Protein AF-A0A7S1LU31-F1 (afdb_monomer)

InterPro domains:
  IPR023582 Impact family [PTHR16301] (20-164)

Mean predicted aligned error: 14.36 Å

Structure (mmCIF, N/CA/C/O backbone):
data_AF-A0A7S1LU31-F1
#
_entry.id   AF-A0A7S1LU31-F1
#
loop_
_atom_site.group_PDB
_atom_site.id
_atom_site.type_symbol
_atom_site.label_atom_id
_atom_site.label_alt_id
_atom_site.label_comp_id
_atom_site.label_asym_id
_atom_site.label_entity_id
_atom_site.label_seq_id
_atom_site.pdbx_PDB_ins_code
_atom_site.Cartn_x
_atom_site.Cartn_y
_atom_site.Cartn_z
_atom_site.occupancy
_atom_site.B_iso_or_equiv
_atom_site.auth_seq_id
_atom_site.auth_comp_id
_atom_site.auth_asym_id
_atom_site.auth_atom_id
_atom_site.pdbx_PDB_model_num
ATOM 1 N N . ALA A 1 1 ? 3.153 7.022 -49.662 1.00 41.66 1 ALA A N 1
ATOM 2 C CA . ALA A 1 1 ? 3.658 7.548 -48.382 1.00 41.66 1 ALA A CA 1
ATOM 3 C C . ALA A 1 1 ? 2.774 6.951 -47.301 1.00 41.66 1 ALA A C 1
ATOM 5 O O . ALA A 1 1 ? 1.695 7.464 -47.048 1.00 41.66 1 ALA A O 1
ATOM 6 N N . GLU A 1 2 ? 3.134 5.755 -46.844 1.00 44.16 2 GLU A N 1
ATOM 7 C CA . GLU A 1 2 ? 2.323 4.953 -45.924 1.00 44.16 2 GLU A CA 1
ATOM 8 C C . GLU A 1 2 ? 2.574 5.386 -44.478 1.00 44.16 2 GLU A C 1
ATOM 10 O O . GLU A 1 2 ? 3.708 5.691 -44.114 1.00 44.16 2 GLU A O 1
ATOM 15 N N . ASN A 1 3 ? 1.502 5.402 -43.681 1.00 44.06 3 ASN A N 1
ATOM 16 C CA . ASN A 1 3 ? 1.460 5.673 -42.244 1.00 44.06 3 ASN A CA 1
ATOM 17 C C . ASN A 1 3 ? 2.469 4.818 -41.456 1.00 44.06 3 ASN A C 1
ATOM 19 O O . ASN A 1 3 ? 2.123 3.771 -40.912 1.00 44.06 3 ASN A O 1
ATOM 23 N N . SER A 1 4 ? 3.712 5.280 -41.334 1.00 48.31 4 SER A N 1
ATOM 24 C CA . SER A 1 4 ? 4.710 4.742 -40.402 1.00 48.31 4 SER A CA 1
ATOM 25 C C . SER A 1 4 ? 4.565 5.356 -39.002 1.00 48.31 4 SER A C 1
ATOM 27 O O . SER A 1 4 ? 5.556 5.556 -38.298 1.00 48.31 4 SER A O 1
ATOM 29 N N . GLU A 1 5 ? 3.342 5.709 -38.606 1.00 50.81 5 GLU A N 1
ATOM 30 C CA . GLU A 1 5 ? 3.036 6.194 -37.265 1.00 50.81 5 GLU A CA 1
ATOM 31 C C . GLU A 1 5 ? 3.125 5.025 -36.271 1.00 50.81 5 GLU A C 1
ATOM 33 O O . GLU A 1 5 ? 2.257 4.164 -36.184 1.00 50.81 5 GLU A O 1
ATOM 38 N N . TYR A 1 6 ? 4.230 5.010 -35.525 1.00 57.31 6 TYR A N 1
ATOM 39 C CA . TYR A 1 6 ? 4.329 4.504 -34.155 1.00 57.31 6 TYR A CA 1
ATOM 40 C C . TYR A 1 6 ? 3.904 3.050 -33.905 1.00 57.31 6 TYR A C 1
ATOM 42 O O . TYR A 1 6 ? 2.992 2.776 -33.127 1.00 57.31 6 TYR A O 1
ATOM 50 N N . ARG A 1 7 ? 4.670 2.081 -34.420 1.00 70.50 7 ARG A N 1
ATOM 51 C CA . ARG A 1 7 ? 4.681 0.756 -33.782 1.00 70.50 7 ARG A CA 1
ATOM 52 C C . ARG A 1 7 ? 5.356 0.879 -32.411 1.00 70.50 7 ARG A C 1
ATOM 54 O O . ARG A 1 7 ? 6.547 1.176 -32.322 1.00 70.50 7 ARG A O 1
ATOM 61 N N . ARG A 1 8 ? 4.586 0.682 -31.343 1.00 80.19 8 ARG A N 1
ATOM 62 C CA . ARG A 1 8 ? 5.069 0.597 -29.959 1.00 80.19 8 ARG A CA 1
ATOM 63 C C . ARG A 1 8 ? 4.726 -0.779 -29.408 1.00 80.19 8 ARG A C 1
ATOM 65 O O . ARG A 1 8 ? 3.675 -1.324 -29.738 1.00 80.19 8 ARG A O 1
ATOM 72 N N . LEU A 1 9 ? 5.625 -1.333 -28.607 1.00 86.81 9 LEU A N 1
ATOM 73 C CA . LEU A 1 9 ? 5.350 -2.513 -27.805 1.00 86.81 9 LEU A CA 1
ATOM 74 C C . LEU A 1 9 ? 4.930 -2.044 -26.418 1.00 86.81 9 LEU A C 1
ATOM 76 O O . LEU A 1 9 ? 5.679 -1.334 -25.750 1.00 86.81 9 LEU A O 1
ATOM 80 N N . GLU A 1 10 ? 3.739 -2.454 -26.016 1.00 91.56 10 GLU A N 1
ATOM 81 C CA . GLU A 1 10 ? 3.217 -2.240 -24.677 1.00 91.56 10 GLU A CA 1
ATOM 82 C C . GLU A 1 10 ? 3.424 -3.520 -23.868 1.00 91.56 10 GLU A C 1
ATOM 84 O O . GLU A 1 10 ? 2.996 -4.601 -24.277 1.00 91.56 10 GLU A O 1
ATOM 89 N N . VAL A 1 11 ? 4.129 -3.408 -22.745 1.00 92.12 11 VAL A N 1
ATOM 90 C CA . VAL A 1 11 ? 4.390 -4.524 -21.834 1.00 92.12 11 VAL A CA 1
ATOM 91 C C . VAL A 1 11 ? 3.871 -4.150 -20.459 1.00 92.12 11 VAL A C 1
ATOM 93 O O . VAL A 1 11 ? 4.339 -3.182 -19.864 1.00 92.12 11 VAL A O 1
ATOM 96 N N . SER A 1 12 ? 2.929 -4.932 -19.943 1.00 94.12 12 SER A N 1
ATOM 97 C CA . SER A 1 12 ? 2.430 -4.791 -18.577 1.00 94.12 12 SER A CA 1
ATOM 98 C C . SER A 1 12 ? 3.084 -5.831 -17.676 1.00 94.12 12 SER A C 1
ATOM 100 O O . SER A 1 12 ? 3.077 -7.024 -17.983 1.00 94.12 12 SER A O 1
ATOM 102 N N . VAL A 1 13 ? 3.638 -5.383 -16.556 1.00 95.75 13 VAL A N 1
ATOM 103 C CA . VAL A 1 13 ? 4.326 -6.219 -15.571 1.00 95.75 13 VAL A CA 1
ATOM 104 C C . VAL A 1 13 ? 3.673 -6.015 -14.210 1.00 95.75 13 VAL A C 1
ATOM 106 O O . VAL A 1 13 ? 3.526 -4.886 -13.744 1.00 95.75 13 VAL A O 1
ATOM 109 N N . GLY A 1 14 ? 3.280 -7.114 -13.567 1.00 96.50 14 GLY A N 1
ATOM 110 C CA . GLY A 1 14 ? 2.845 -7.094 -12.173 1.00 96.50 14 GLY A CA 1
ATOM 111 C C . GLY A 1 14 ? 4.042 -6.911 -11.244 1.00 96.50 14 GLY A C 1
ATOM 112 O O . GLY A 1 14 ? 5.051 -7.605 -11.387 1.00 96.50 14 GLY A O 1
ATOM 113 N N . LEU A 1 15 ? 3.924 -5.984 -10.300 1.00 96.06 15 LEU A N 1
ATOM 114 C CA . LEU A 1 15 ? 4.924 -5.699 -9.280 1.00 96.06 15 LEU A CA 1
ATOM 115 C C . LEU A 1 15 ? 4.389 -6.087 -7.885 1.00 96.06 15 LEU A C 1
ATOM 117 O O . LEU A 1 15 ? 3.175 -6.239 -7.702 1.00 96.06 15 LEU A O 1
ATOM 121 N N . PRO A 1 16 ? 5.275 -6.265 -6.888 1.00 94.81 16 PRO A N 1
ATOM 122 C CA . PRO A 1 16 ? 4.893 -6.421 -5.482 1.00 94.81 16 PRO A CA 1
ATOM 123 C C . PRO A 1 16 ? 3.938 -5.322 -5.002 1.00 94.81 16 PRO A C 1
ATOM 125 O O . PRO A 1 16 ? 3.832 -4.279 -5.630 1.00 94.81 16 PRO A O 1
ATOM 128 N N . GLY A 1 17 ? 3.206 -5.545 -3.908 1.00 91.19 17 GLY A N 1
ATOM 129 C CA . GLY A 1 17 ? 2.321 -4.513 -3.338 1.00 91.19 17 GLY A CA 1
ATOM 130 C C . GLY A 1 17 ? 1.086 -4.175 -4.187 1.00 91.19 17 GLY A C 1
ATOM 131 O O . GLY A 1 17 ? 0.484 -3.124 -4.002 1.00 91.19 17 GLY A O 1
ATOM 132 N N . SER A 1 18 ? 0.685 -5.061 -5.108 1.00 94.19 18 SER A N 1
ATOM 133 C CA . SER A 1 18 ? -0.409 -4.837 -6.075 1.00 94.19 18 SER A CA 1
ATOM 134 C C . SER A 1 18 ? -0.153 -3.693 -7.063 1.00 94.19 18 SER A C 1
ATOM 136 O O . SER A 1 18 ? -1.096 -3.154 -7.647 1.00 94.19 18 SER A O 1
ATOM 138 N N . PHE A 1 19 ? 1.114 -3.323 -7.268 1.00 96.50 19 PHE A N 1
ATOM 139 C CA . PHE A 1 19 ? 1.485 -2.356 -8.291 1.00 96.50 19 PHE A CA 1
ATOM 140 C C . PHE A 1 19 ? 1.486 -2.997 -9.687 1.00 96.50 19 PHE A C 1
ATOM 142 O O . PHE A 1 19 ? 1.760 -4.189 -9.849 1.00 96.50 19 PHE A O 1
ATOM 149 N N . ALA A 1 20 ? 1.208 -2.203 -10.719 1.00 96.81 20 ALA A N 1
ATOM 150 C CA . ALA A 1 20 ? 1.358 -2.621 -12.111 1.00 96.81 20 ALA A CA 1
ATOM 151 C C . ALA A 1 20 ? 2.160 -1.582 -12.890 1.00 96.81 20 ALA A C 1
ATOM 153 O O . ALA A 1 20 ? 1.846 -0.393 -12.849 1.00 96.81 20 ALA A O 1
ATOM 154 N N . LEU A 1 21 ? 3.182 -2.043 -13.605 1.00 96.94 21 LEU A N 1
ATOM 155 C CA . LEU A 1 21 ? 4.053 -1.223 -14.435 1.00 96.94 21 LEU A CA 1
ATO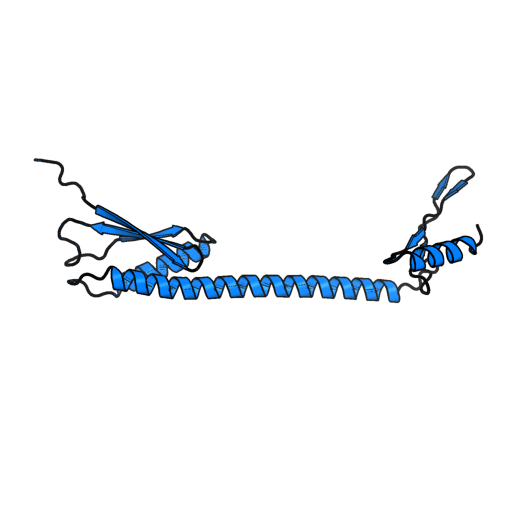M 156 C C . LEU A 1 21 ? 3.732 -1.452 -15.907 1.00 96.94 21 LEU A C 1
ATOM 158 O O . LEU A 1 21 ? 3.734 -2.586 -16.380 1.00 96.94 21 LEU A O 1
ATOM 162 N N . GLN A 1 22 ? 3.514 -0.371 -16.639 1.00 96.75 22 GLN A N 1
ATOM 163 C CA . GLN A 1 22 ? 3.380 -0.367 -18.084 1.00 96.75 22 GLN A CA 1
ATOM 164 C C . GLN A 1 22 ? 4.643 0.224 -18.713 1.00 96.75 22 GLN A C 1
ATOM 166 O O . GLN A 1 22 ? 5.046 1.350 -18.414 1.00 96.75 22 GLN A O 1
ATOM 171 N N . LEU A 1 23 ? 5.251 -0.547 -19.609 1.00 94.06 23 LEU A N 1
ATOM 172 C CA . LEU A 1 23 ? 6.401 -0.158 -20.412 1.00 94.06 23 LEU A CA 1
ATOM 173 C C . LEU A 1 23 ? 5.952 0.054 -21.851 1.00 94.06 23 LEU A C 1
ATOM 175 O O . LEU A 1 23 ? 5.421 -0.857 -22.483 1.00 94.06 23 LEU A O 1
ATOM 179 N N . ASN A 1 24 ? 6.217 1.239 -22.382 1.00 92.62 24 ASN A N 1
ATOM 180 C CA . ASN A 1 24 ? 5.956 1.589 -23.768 1.00 92.62 24 ASN A CA 1
ATOM 181 C C . ASN A 1 24 ? 7.294 1.697 -24.505 1.00 92.62 24 ASN A C 1
ATOM 183 O O . ASN A 1 24 ? 8.002 2.704 -24.418 1.00 92.62 24 ASN A O 1
ATOM 187 N N . VAL A 1 25 ? 7.653 0.634 -25.226 1.00 90.62 25 VAL A N 1
ATOM 188 C CA . VAL A 1 25 ? 8.921 0.529 -25.954 1.00 90.62 25 VAL A CA 1
ATOM 189 C C . VAL A 1 25 ? 8.704 0.944 -27.413 1.00 90.62 25 VAL A C 1
ATOM 191 O O . VAL A 1 25 ? 7.904 0.315 -28.115 1.00 90.62 25 VAL A O 1
ATOM 194 N N . PRO A 1 26 ? 9.389 1.983 -27.921 1.00 85.56 26 PRO A N 1
ATOM 195 C CA . PRO A 1 26 ? 9.304 2.330 -29.334 1.00 85.56 26 PRO A CA 1
ATOM 196 C C . PRO A 1 26 ? 9.988 1.243 -30.181 1.00 85.56 26 PRO A C 1
ATOM 198 O O . PRO A 1 26 ? 11.143 0.906 -29.941 1.00 85.56 26 PRO A O 1
ATOM 201 N N . LEU A 1 27 ? 9.278 0.688 -31.173 1.00 80.50 27 LEU A N 1
ATOM 202 C CA . LEU A 1 27 ? 9.813 -0.358 -32.066 1.00 80.50 27 LEU A CA 1
ATOM 203 C C . LEU A 1 27 ? 10.570 0.212 -33.274 1.00 80.50 27 LEU A C 1
ATOM 205 O O . LEU A 1 27 ? 11.197 -0.524 -34.031 1.00 80.50 27 LEU A O 1
ATOM 209 N N . THR A 1 28 ? 10.499 1.524 -33.477 1.00 72.88 28 THR A N 1
ATOM 210 C CA . THR A 1 28 ? 11.325 2.262 -34.436 1.00 72.88 28 THR A CA 1
ATOM 211 C C . THR A 1 28 ? 12.626 2.671 -33.748 1.00 72.88 28 THR A C 1
ATOM 213 O O . THR A 1 28 ? 12.565 3.042 -32.580 1.00 72.88 28 THR A O 1
ATOM 216 N N . GLY A 1 29 ? 13.759 2.627 -34.463 1.00 69.88 29 GLY A N 1
ATOM 217 C CA . GLY A 1 29 ? 15.156 2.573 -33.973 1.00 69.88 29 GLY A CA 1
ATOM 218 C C . GLY A 1 29 ? 15.683 3.580 -32.931 1.00 69.88 29 GLY A C 1
ATOM 219 O O . GLY A 1 29 ? 16.883 3.596 -32.690 1.00 69.88 29 GLY A O 1
ATOM 220 N N . ALA A 1 30 ? 14.829 4.373 -32.288 1.00 82.44 30 ALA A N 1
ATOM 221 C CA . ALA A 1 30 ? 15.155 5.219 -31.147 1.00 82.44 30 ALA A CA 1
ATOM 222 C C . ALA A 1 30 ? 15.501 4.421 -29.874 1.00 82.44 30 ALA A C 1
ATOM 224 O O . ALA A 1 30 ? 16.336 4.864 -29.097 1.00 82.44 30 ALA A O 1
ATOM 225 N N . TYR A 1 31 ? 14.908 3.246 -29.632 1.00 86.50 31 TYR A N 1
ATOM 226 C CA . TYR A 1 31 ? 15.313 2.373 -28.519 1.00 86.50 31 TYR A CA 1
ATOM 227 C C . TYR A 1 31 ? 16.149 1.194 -29.039 1.00 86.50 31 TYR A C 1
ATOM 229 O O . TYR A 1 31 ? 15.770 0.591 -30.046 1.00 86.50 31 TYR A O 1
ATOM 237 N N . PRO A 1 32 ? 17.246 0.809 -28.360 1.00 90.19 32 PRO A N 1
ATOM 238 C CA . PRO A 1 32 ? 17.816 1.411 -27.145 1.00 90.19 32 PRO A CA 1
ATOM 239 C C . PRO A 1 32 ? 18.815 2.557 -27.391 1.00 90.19 32 PRO A C 1
ATOM 241 O O . PRO A 1 32 ? 19.419 3.048 -26.442 1.00 90.19 32 PRO A O 1
ATOM 244 N N . ALA A 1 33 ? 19.046 2.951 -28.644 1.00 87.38 33 ALA A N 1
ATOM 245 C CA . ALA A 1 33 ? 20.163 3.820 -29.015 1.00 87.38 33 ALA A CA 1
ATOM 246 C C . ALA A 1 33 ? 20.044 5.274 -28.515 1.00 87.38 33 ALA A C 1
ATOM 248 O O . ALA A 1 33 ? 21.039 5.855 -28.095 1.00 87.38 33 ALA A O 1
ATOM 249 N N . GLU A 1 34 ? 18.846 5.854 -28.554 1.00 87.31 34 GLU A N 1
ATOM 250 C CA . GLU A 1 34 ? 18.609 7.297 -28.392 1.00 87.31 34 GLU A CA 1
ATOM 251 C C . GLU A 1 34 ? 17.648 7.634 -27.244 1.00 87.31 34 GLU A C 1
ATOM 253 O O . GLU A 1 34 ? 17.728 8.720 -26.673 1.00 87.31 34 GLU A O 1
ATOM 258 N N . LYS A 1 35 ? 16.721 6.730 -26.902 1.00 88.94 35 LYS A N 1
ATOM 259 C CA . LYS A 1 35 ? 15.690 6.968 -25.884 1.00 88.94 35 LYS A CA 1
ATOM 260 C C . LYS A 1 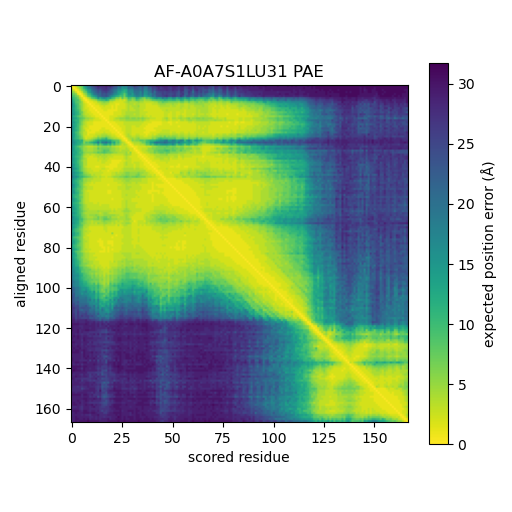35 ? 15.430 5.720 -25.047 1.00 88.94 35 LYS A C 1
ATOM 262 O O . LYS A 1 35 ? 15.416 4.611 -25.574 1.00 88.94 35 LYS A O 1
ATOM 267 N N . HIS A 1 36 ? 15.129 5.920 -23.766 1.00 90.75 36 HIS A N 1
ATOM 268 C CA . HIS A 1 36 ? 14.558 4.894 -22.896 1.00 90.75 36 HIS A CA 1
ATOM 269 C C . HIS A 1 36 ? 13.081 4.598 -23.225 1.00 90.75 36 HIS A C 1
ATOM 271 O O . HIS A 1 36 ? 12.405 5.418 -23.858 1.00 90.75 36 HIS A O 1
ATOM 277 N N . PRO A 1 37 ? 12.552 3.445 -22.781 1.00 91.75 3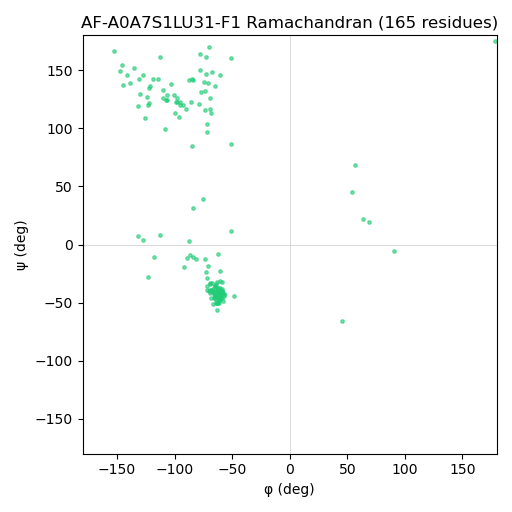7 PRO A N 1
ATOM 278 C CA . PRO A 1 37 ? 11.120 3.178 -22.795 1.00 91.75 37 PRO A CA 1
ATOM 279 C C . PRO A 1 37 ? 10.372 4.193 -21.930 1.00 91.75 37 PRO A C 1
ATOM 281 O O . PRO A 1 37 ? 10.866 4.604 -20.880 1.00 91.75 37 PRO A O 1
ATOM 284 N N . ASP A 1 38 ? 9.160 4.558 -22.342 1.00 92.00 38 ASP A N 1
ATOM 285 C CA . ASP A 1 38 ? 8.283 5.341 -21.477 1.00 92.00 38 ASP A CA 1
ATOM 286 C C . ASP A 1 38 ? 7.671 4.404 -20.425 1.00 92.00 38 ASP A C 1
ATOM 288 O O . ASP A 1 38 ? 7.165 3.331 -20.758 1.00 92.00 38 ASP A O 1
ATOM 292 N N . VAL A 1 39 ? 7.722 4.809 -19.158 1.00 94.56 39 VAL A N 1
ATOM 293 C CA . VAL A 1 39 ? 7.230 4.023 -18.019 1.00 94.56 39 VAL A CA 1
ATOM 294 C C . VAL A 1 39 ? 6.038 4.706 -17.368 1.00 94.56 39 VAL A C 1
ATOM 296 O O . VAL A 1 39 ? 5.994 5.936 -17.279 1.00 94.56 39 VAL A O 1
ATOM 299 N N . LEU A 1 40 ? 5.073 3.908 -16.924 1.00 95.62 40 LEU A N 1
ATOM 300 C CA . LEU A 1 40 ? 3.877 4.369 -16.228 1.00 95.62 40 LEU A CA 1
ATOM 301 C C . LEU A 1 40 ? 3.478 3.339 -15.171 1.00 95.62 40 LEU A C 1
ATOM 303 O O . LEU A 1 40 ? 3.487 2.144 -15.460 1.00 95.62 40 LEU A O 1
ATOM 307 N N . VAL A 1 41 ? 3.097 3.779 -13.973 1.00 96.12 41 VAL A N 1
ATOM 308 C CA . VAL A 1 41 ? 2.524 2.876 -12.966 1.00 96.12 41 VAL A CA 1
ATOM 309 C C . VAL A 1 41 ? 1.004 2.980 -13.062 1.00 96.12 41 VAL A C 1
ATOM 311 O O . VAL A 1 41 ? 0.416 4.008 -12.748 1.00 96.12 41 VAL A O 1
ATOM 314 N N . THR A 1 42 ? 0.352 1.928 -13.554 1.00 95.44 42 THR A N 1
ATOM 315 C CA . THR A 1 42 ? -1.082 1.951 -13.895 1.00 95.44 42 THR A CA 1
ATOM 316 C C . THR A 1 42 ? -1.991 1.515 -12.755 1.00 95.44 42 THR A C 1
ATOM 318 O O . THR A 1 42 ? -3.189 1.785 -12.790 1.00 95.44 42 THR A O 1
ATOM 321 N N . ALA A 1 43 ? -1.452 0.803 -11.769 1.00 95.25 43 ALA A N 1
ATOM 322 C CA . ALA A 1 43 ? -2.208 0.322 -10.620 1.00 95.25 43 ALA A CA 1
ATOM 323 C C . ALA A 1 43 ? -1.340 0.315 -9.362 1.00 95.25 43 ALA A C 1
ATOM 325 O O . ALA A 1 43 ? -0.118 0.203 -9.452 1.00 95.25 43 ALA A O 1
ATOM 326 N N . GLY A 1 44 ? -1.999 0.413 -8.209 1.00 93.12 44 GLY A N 1
ATOM 327 C CA . GLY A 1 44 ? -1.421 0.324 -6.873 1.00 93.12 44 GLY A CA 1
ATOM 328 C C . GLY A 1 44 ? -2.499 0.528 -5.799 1.00 93.12 44 GLY A C 1
ATOM 329 O O . GLY A 1 44 ? -3.648 0.827 -6.135 1.00 93.12 44 GLY A O 1
ATOM 330 N N . PRO A 1 45 ? -2.155 0.374 -4.512 1.00 89.88 45 PRO A N 1
ATOM 331 C CA . PRO A 1 45 ? -3.119 0.395 -3.411 1.00 89.88 45 PRO A CA 1
ATOM 332 C C . PRO A 1 45 ? -3.680 1.795 -3.125 1.00 89.88 45 PRO A C 1
ATOM 334 O O . PRO A 1 45 ? -4.820 1.930 -2.690 1.00 89.88 45 PRO A O 1
ATOM 337 N N . ASN A 1 46 ? -2.903 2.848 -3.398 1.00 90.62 46 ASN A N 1
ATOM 338 C CA . ASN A 1 46 ? -3.324 4.242 -3.263 1.00 90.62 46 ASN A CA 1
ATOM 339 C C . ASN A 1 46 ? -2.632 5.108 -4.329 1.00 90.62 46 ASN A C 1
ATOM 341 O O . ASN A 1 46 ? -1.491 4.842 -4.707 1.00 90.62 46 ASN A O 1
ATOM 345 N N . ALA A 1 47 ? -3.298 6.175 -4.773 1.00 92.88 47 ALA A N 1
ATOM 346 C CA . ALA A 1 47 ? -2.785 7.133 -5.749 1.00 92.88 47 ALA A CA 1
ATOM 347 C C . ALA A 1 47 ? -1.475 7.811 -5.305 1.00 92.88 47 ALA A C 1
ATOM 349 O O . ALA A 1 47 ? -0.635 8.117 -6.152 1.00 92.88 47 ALA A O 1
ATOM 350 N N . VAL A 1 48 ? -1.284 8.019 -3.995 1.00 93.50 48 VAL A N 1
ATOM 351 C CA . VAL A 1 48 ? -0.042 8.589 -3.439 1.00 93.50 48 VAL A CA 1
ATOM 352 C C . VAL A 1 48 ? 1.139 7.659 -3.719 1.00 93.50 48 VAL A C 1
ATOM 354 O O . VAL A 1 48 ? 2.068 8.063 -4.412 1.00 93.50 48 VAL A O 1
ATOM 357 N N . PHE A 1 49 ? 1.051 6.394 -3.299 1.00 92.75 49 PHE A N 1
ATOM 358 C CA . PHE A 1 49 ? 2.119 5.417 -3.522 1.00 92.75 49 PHE A CA 1
ATOM 359 C C . PHE A 1 49 ? 2.358 5.122 -5.006 1.00 92.75 49 PHE A C 1
ATOM 361 O O . PHE A 1 49 ? 3.497 4.926 -5.413 1.00 92.75 49 PHE A O 1
ATOM 368 N N . VAL A 1 50 ? 1.305 5.134 -5.833 1.00 95.06 50 VAL A N 1
ATOM 369 C CA . VAL A 1 50 ? 1.445 5.025 -7.296 1.00 95.06 50 VAL A CA 1
ATOM 370 C C . VAL A 1 50 ? 2.283 6.178 -7.848 1.00 95.06 50 VAL A C 1
ATOM 372 O O . VAL A 1 50 ? 3.207 5.947 -8.621 1.00 95.06 50 VAL A O 1
ATOM 375 N N . SER A 1 51 ? 1.990 7.411 -7.429 1.00 95.19 51 SER A N 1
ATOM 376 C CA . SER A 1 51 ? 2.696 8.606 -7.906 1.00 95.19 51 SER A CA 1
ATOM 377 C C . SER A 1 51 ? 4.154 8.641 -7.441 1.00 95.19 51 SER A C 1
ATOM 379 O O . 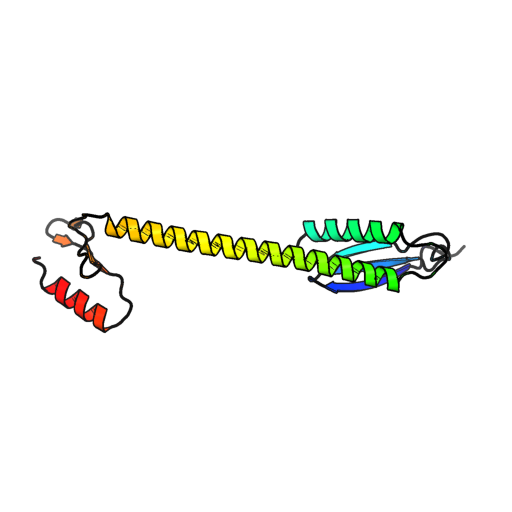SER A 1 51 ? 5.036 9.044 -8.200 1.00 95.19 51 SER A O 1
ATOM 381 N N . GLU A 1 52 ? 4.416 8.217 -6.203 1.00 95.38 52 GLU A N 1
ATOM 382 C CA . GLU A 1 52 ? 5.770 8.117 -5.650 1.00 95.38 52 GLU A CA 1
ATOM 383 C C . GLU A 1 52 ? 6.588 7.045 -6.368 1.00 95.38 52 GLU A C 1
ATOM 385 O O . GLU A 1 52 ? 7.658 7.353 -6.896 1.00 95.38 52 GLU A O 1
ATOM 390 N N . LEU A 1 53 ? 6.043 5.831 -6.496 1.00 95.94 53 LEU A N 1
ATOM 391 C CA . LEU A 1 53 ? 6.705 4.742 -7.206 1.00 95.94 53 LEU A CA 1
ATOM 392 C C . LEU A 1 53 ? 6.956 5.103 -8.674 1.00 95.94 53 LEU A C 1
ATOM 394 O O . LEU A 1 53 ? 8.040 4.851 -9.191 1.00 95.94 53 LEU A O 1
ATOM 398 N N . GLU A 1 54 ? 5.997 5.734 -9.359 1.00 96.19 54 GLU A N 1
ATOM 399 C CA . GLU A 1 54 ? 6.196 6.172 -10.742 1.00 96.19 54 GLU A CA 1
ATOM 400 C C . GLU A 1 54 ? 7.335 7.185 -10.862 1.00 96.19 54 GLU A C 1
ATOM 402 O O . GLU A 1 54 ? 8.163 7.078 -11.770 1.00 96.19 54 GLU A O 1
ATOM 407 N N . ARG A 1 55 ? 7.400 8.165 -9.954 1.00 96.50 55 ARG A N 1
ATOM 408 C CA . ARG A 1 55 ? 8.482 9.154 -9.935 1.00 96.50 55 ARG A CA 1
ATOM 409 C C . ARG A 1 55 ? 9.836 8.475 -9.752 1.00 96.50 55 ARG A C 1
ATO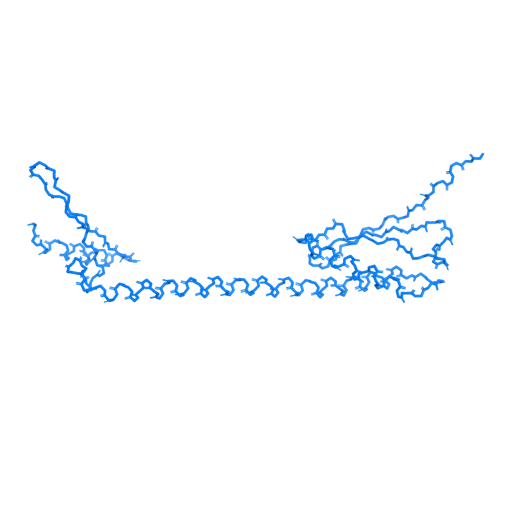M 411 O O . ARG A 1 55 ? 10.781 8.812 -10.468 1.00 96.50 55 ARG A O 1
ATOM 418 N N . ASP A 1 56 ? 9.921 7.530 -8.827 1.00 96.31 56 ASP A N 1
ATOM 419 C CA . ASP A 1 56 ? 11.172 6.866 -8.480 1.00 96.31 56 ASP A CA 1
ATOM 420 C C . ASP A 1 56 ? 11.620 5.911 -9.601 1.00 96.31 56 ASP A C 1
ATOM 422 O O . ASP A 1 56 ? 12.787 5.929 -9.993 1.00 96.31 56 ASP A O 1
ATOM 426 N N . VAL A 1 57 ? 10.688 5.187 -10.234 1.00 95.56 57 VAL A N 1
ATOM 427 C CA . VAL A 1 57 ? 10.965 4.372 -11.429 1.00 95.56 57 VAL A CA 1
ATOM 428 C C . VAL A 1 57 ? 11.386 5.249 -12.612 1.00 95.56 57 VAL A C 1
ATOM 430 O O . VAL A 1 57 ? 12.375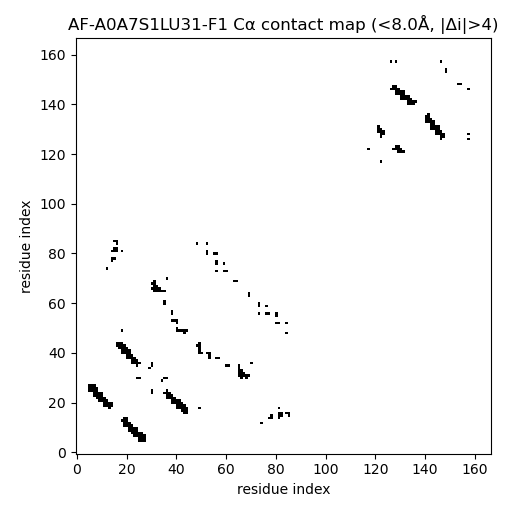 4.941 -13.271 1.00 95.56 57 VAL A O 1
ATOM 433 N N . ARG A 1 58 ? 10.703 6.372 -12.888 1.00 95.19 58 ARG A N 1
ATOM 434 C CA . ARG A 1 58 ? 11.107 7.309 -13.960 1.00 95.19 58 ARG A CA 1
ATOM 435 C C . ARG A 1 58 ? 12.513 7.856 -13.737 1.00 95.19 58 ARG A C 1
ATOM 437 O O . ARG A 1 58 ? 13.274 7.993 -14.695 1.00 95.19 58 ARG A O 1
ATOM 444 N N . ARG A 1 59 ? 12.855 8.163 -12.485 1.00 95.62 59 ARG A N 1
ATOM 445 C CA . ARG A 1 59 ? 14.200 8.592 -12.114 1.00 95.62 59 ARG A CA 1
ATOM 446 C C . ARG A 1 59 ? 15.215 7.482 -12.384 1.00 95.62 59 ARG A C 1
ATOM 448 O O . ARG A 1 59 ? 16.184 7.743 -13.090 1.00 95.62 59 ARG A O 1
ATOM 455 N N . ALA A 1 60 ? 14.959 6.262 -11.918 1.00 93.38 60 ALA A N 1
ATOM 456 C CA . ALA A 1 60 ? 15.841 5.120 -12.151 1.00 93.38 60 ALA A CA 1
ATOM 457 C C . ALA A 1 60 ? 16.073 4.875 -13.655 1.00 93.38 60 ALA A C 1
ATOM 459 O O . ALA A 1 60 ? 17.207 4.732 -14.099 1.00 93.38 60 ALA A O 1
ATOM 460 N N . VAL A 1 61 ? 15.016 4.969 -14.469 1.00 92.50 61 VAL A N 1
ATOM 461 C CA . VAL A 1 61 ? 15.097 4.860 -15.936 1.00 92.50 61 VAL A CA 1
ATOM 462 C C . VAL A 1 61 ? 16.015 5.911 -16.552 1.00 92.50 61 VAL A C 1
ATOM 464 O O . VAL A 1 61 ? 16.759 5.592 -17.472 1.00 92.50 61 VAL A O 1
ATOM 467 N N . SER A 1 62 ? 15.971 7.152 -16.062 1.00 91.00 62 SER A N 1
ATOM 468 C CA . SER A 1 62 ? 16.819 8.238 -16.573 1.00 91.00 62 SER A CA 1
ATOM 469 C C . SER A 1 62 ? 18.301 8.091 -16.215 1.00 91.00 62 SER A C 1
ATOM 471 O O . SER A 1 62 ? 19.146 8.718 -16.848 1.00 91.00 62 SER A O 1
ATOM 473 N N . GLU A 1 63 ? 18.611 7.273 -15.207 1.00 92.56 63 GLU A N 1
ATOM 474 C CA . GLU A 1 63 ? 19.974 6.989 -14.754 1.00 92.56 63 GLU A CA 1
ATOM 475 C C . GLU A 1 63 ? 20.595 5.787 -15.497 1.00 92.56 63 GLU A C 1
ATOM 477 O O . GLU A 1 63 ? 21.806 5.570 -15.421 1.00 92.56 63 GLU A O 1
ATOM 482 N N . LEU A 1 64 ? 19.796 5.023 -16.254 1.00 90.94 64 LEU A N 1
ATOM 483 C CA . LEU A 1 64 ? 20.276 3.888 -17.040 1.00 90.94 64 LEU A CA 1
ATOM 484 C C . LEU A 1 64 ? 21.076 4.349 -18.272 1.00 90.94 64 LEU A C 1
ATOM 486 O O . LEU A 1 64 ? 20.751 5.358 -18.898 1.00 90.94 64 LEU A O 1
ATOM 490 N N . PRO A 1 65 ? 22.105 3.597 -18.693 1.00 91.31 65 PRO A N 1
ATOM 491 C CA . PRO A 1 65 ? 22.854 3.921 -19.900 1.00 91.31 65 PRO A CA 1
ATOM 492 C C . PRO A 1 65 ? 22.027 3.665 -21.171 1.00 91.31 65 PRO A C 1
ATOM 494 O O . PRO A 1 65 ? 21.352 2.642 -21.311 1.00 91.31 65 PRO A O 1
ATOM 497 N N . LEU A 1 66 ? 22.132 4.582 -22.135 1.00 91.06 66 LEU A N 1
ATOM 498 C CA . LEU A 1 66 ? 21.632 4.396 -23.500 1.00 91.06 66 LEU A CA 1
ATOM 499 C C . LEU A 1 66 ? 22.576 3.504 -24.322 1.00 91.06 66 LEU A C 1
ATOM 501 O O . LEU A 1 66 ? 23.735 3.288 -23.968 1.00 91.06 66 LEU A O 1
ATOM 505 N N . GLY A 1 67 ? 22.079 2.996 -25.449 1.00 88.88 67 GLY A N 1
ATOM 506 C CA . GLY A 1 67 ? 22.849 2.172 -26.386 1.00 88.88 67 GLY A CA 1
ATOM 507 C C . GLY A 1 67 ? 22.786 0.667 -26.117 1.00 88.88 67 GLY A C 1
ATOM 508 O O . GLY A 1 67 ? 23.269 -0.108 -26.941 1.00 88.88 67 GLY A O 1
ATOM 509 N N . GLN A 1 68 ? 22.149 0.236 -25.024 1.00 90.25 68 GLN A N 1
ATOM 510 C CA . GLN A 1 68 ? 21.970 -1.178 -24.688 1.00 90.25 68 GLN A CA 1
ATOM 511 C C . GLN A 1 68 ? 20.539 -1.492 -24.225 1.00 90.25 68 GLN A C 1
ATOM 513 O O . GLN A 1 68 ? 19.849 -0.615 -23.706 1.00 90.25 68 GLN A O 1
ATOM 518 N N . PRO A 1 69 ? 20.047 -2.727 -24.426 1.00 90.38 69 PRO A N 1
ATOM 519 C CA . PRO A 1 69 ? 18.719 -3.109 -23.970 1.00 90.38 69 PRO A CA 1
ATOM 520 C C . PRO A 1 69 ? 18.667 -3.178 -22.436 1.00 90.38 69 PRO A C 1
ATOM 522 O O . PRO A 1 69 ? 19.312 -4.028 -21.831 1.00 90.38 69 PRO A O 1
ATOM 525 N N . VAL A 1 70 ? 17.848 -2.323 -21.821 1.00 92.19 70 VAL A N 1
ATOM 526 C CA . VAL A 1 70 ? 17.739 -2.173 -20.357 1.00 92.19 70 VAL A CA 1
ATOM 527 C C . VAL A 1 70 ? 16.395 -2.633 -19.776 1.00 92.19 70 VAL A C 1
ATOM 529 O O . VAL A 1 70 ? 16.134 -2.421 -18.600 1.00 92.19 70 VAL A O 1
ATOM 532 N N . LEU A 1 71 ? 15.517 -3.277 -20.562 1.00 91.75 71 LEU A N 1
ATOM 533 C CA . LEU A 1 71 ? 14.169 -3.661 -20.093 1.00 91.75 71 LEU A CA 1
ATOM 534 C C . LEU A 1 71 ? 14.196 -4.549 -18.846 1.00 91.75 71 LEU A C 1
ATOM 536 O O . LEU A 1 71 ? 13.396 -4.354 -17.940 1.00 91.75 71 LEU A O 1
ATOM 540 N N . VAL A 1 72 ? 15.105 -5.524 -18.806 1.00 92.88 72 VAL A N 1
ATOM 541 C CA . VAL A 1 72 ? 15.209 -6.450 -17.671 1.00 92.88 72 VAL A CA 1
ATOM 542 C C . VAL A 1 72 ? 15.703 -5.714 -16.429 1.00 92.88 72 VAL A C 1
ATOM 544 O O . VAL A 1 72 ? 15.109 -5.856 -15.367 1.00 92.88 72 VAL A O 1
ATOM 547 N N . GLU A 1 73 ? 16.740 -4.888 -16.574 1.00 93.69 73 GLU A N 1
ATOM 548 C CA . GLU A 1 73 ? 17.292 -4.087 -15.479 1.00 93.69 73 GLU A CA 1
ATOM 549 C C . GLU A 1 73 ? 16.253 -3.109 -14.920 1.00 93.69 73 GLU A C 1
ATOM 551 O O . GLU A 1 73 ? 16.068 -3.031 -13.710 1.00 93.69 73 GLU A O 1
ATOM 556 N N . LEU A 1 74 ? 15.497 -2.452 -15.801 1.00 94.12 74 LEU A N 1
ATOM 557 C CA . LEU A 1 74 ? 14.388 -1.575 -15.443 1.00 94.12 74 LEU A CA 1
ATOM 558 C C . LEU A 1 74 ? 13.325 -2.320 -14.632 1.00 94.12 74 LEU A C 1
ATOM 560 O O . LEU A 1 74 ? 12.911 -1.842 -13.579 1.00 94.12 74 LEU A O 1
ATOM 564 N N . VAL A 1 75 ? 12.891 -3.500 -15.089 1.00 95.19 75 VAL A N 1
ATOM 565 C CA . VAL A 1 75 ? 11.899 -4.302 -14.357 1.00 95.19 75 VAL A CA 1
ATOM 566 C C . VAL A 1 75 ? 12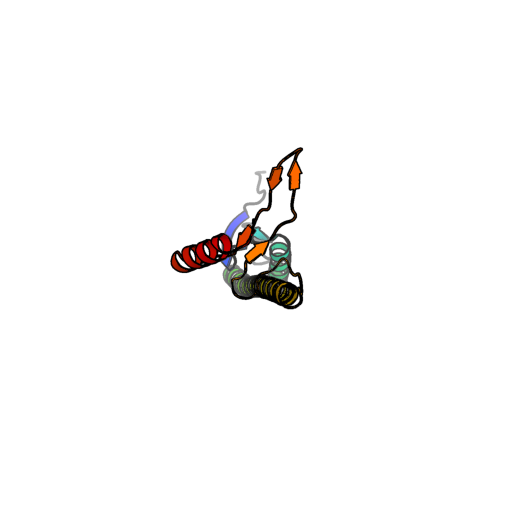.437 -4.721 -12.990 1.00 95.19 75 VAL A C 1
ATOM 568 O O . VAL A 1 75 ? 11.706 -4.628 -12.010 1.00 95.19 75 VAL A O 1
ATOM 571 N N . MET A 1 76 ? 13.706 -5.125 -12.896 1.00 95.69 76 MET A N 1
ATOM 572 C CA . MET A 1 76 ? 14.327 -5.482 -11.617 1.00 95.69 76 MET A CA 1
ATOM 573 C C . MET A 1 76 ? 14.401 -4.288 -10.657 1.00 95.69 76 MET A C 1
ATOM 575 O O . MET A 1 76 ? 14.073 -4.431 -9.481 1.00 95.69 76 MET A O 1
ATOM 579 N N . GLN A 1 77 ? 14.775 -3.103 -11.147 1.00 95.06 77 GLN A N 1
ATOM 580 C CA . GLN A 1 77 ? 14.783 -1.876 -10.347 1.00 95.06 77 GLN A CA 1
ATOM 581 C C . GLN A 1 77 ? 13.371 -1.494 -9.891 1.00 95.06 77 GLN A C 1
ATOM 583 O O . GLN A 1 77 ? 13.164 -1.184 -8.722 1.00 95.06 77 GLN A O 1
ATOM 588 N N . ALA A 1 78 ? 12.379 -1.583 -10.779 1.00 95.94 78 ALA A N 1
ATOM 589 C CA . ALA A 1 78 ? 10.990 -1.308 -10.432 1.00 95.94 78 ALA A CA 1
ATOM 590 C C . ALA A 1 78 ? 10.432 -2.312 -9.411 1.00 95.94 78 ALA A C 1
ATOM 592 O O . ALA A 1 78 ? 9.662 -1.925 -8.537 1.00 95.94 78 ALA A O 1
ATOM 593 N N . GLN A 1 79 ? 10.839 -3.583 -9.480 1.00 96.94 79 GLN A N 1
ATOM 594 C CA . GLN A 1 79 ? 10.503 -4.587 -8.469 1.00 96.94 79 GLN A CA 1
ATOM 595 C C . GLN A 1 79 ? 11.122 -4.259 -7.110 1.00 96.94 79 GLN A C 1
ATOM 597 O O . GLN A 1 79 ? 10.422 -4.339 -6.106 1.00 96.94 79 GLN A O 1
ATOM 602 N N . ALA A 1 80 ? 12.397 -3.861 -7.074 1.00 96.88 80 ALA A N 1
ATOM 603 C CA . ALA A 1 80 ? 13.061 -3.466 -5.833 1.00 96.88 80 ALA A CA 1
ATOM 604 C C . ALA A 1 80 ? 12.371 -2.255 -5.183 1.00 96.88 80 ALA A C 1
ATOM 606 O O . ALA A 1 80 ? 12.015 -2.308 -4.009 1.00 96.88 80 ALA A O 1
ATOM 607 N N . LEU A 1 81 ? 12.084 -1.212 -5.969 1.00 96.56 81 LEU A N 1
ATOM 608 C CA . LEU A 1 81 ? 11.359 -0.029 -5.496 1.00 96.56 81 LEU A CA 1
ATOM 609 C C . LEU A 1 81 ? 9.933 -0.368 -5.030 1.00 96.56 81 LEU A C 1
ATOM 611 O O . LEU A 1 81 ? 9.452 0.176 -4.040 1.00 96.56 81 LEU A O 1
ATOM 615 N N . ALA A 1 82 ? 9.249 -1.290 -5.711 1.00 96.19 82 ALA A N 1
ATOM 616 C CA . ALA A 1 82 ? 7.919 -1.734 -5.305 1.00 96.19 82 ALA A CA 1
ATOM 617 C C . ALA A 1 82 ? 7.930 -2.552 -4.000 1.00 96.19 82 ALA A C 1
ATOM 619 O O . ALA A 1 82 ? 6.979 -2.449 -3.229 1.00 96.19 82 ALA A O 1
ATOM 620 N N . GLU A 1 83 ? 8.979 -3.338 -3.723 1.00 96.50 83 GLU A N 1
ATOM 621 C CA . GLU A 1 83 ? 9.147 -3.998 -2.416 1.00 96.50 83 GLU A CA 1
ATOM 622 C C . GLU A 1 83 ? 9.374 -2.975 -1.296 1.00 96.50 83 GLU A C 1
ATOM 624 O O . GLU A 1 83 ? 8.778 -3.097 -0.226 1.00 96.50 83 GLU A O 1
ATOM 629 N N . GLU A 1 84 ? 10.175 -1.935 -1.542 1.00 94.94 84 GLU A N 1
ATOM 630 C CA . GLU A 1 84 ? 10.367 -0.844 -0.578 1.00 94.94 84 GLU A CA 1
ATOM 631 C C . GLU A 1 84 ? 9.049 -0.111 -0.292 1.00 94.94 84 GLU A C 1
ATOM 633 O O . GLU A 1 84 ? 8.683 0.088 0.869 1.00 94.94 84 GLU A O 1
ATOM 638 N N . ALA A 1 85 ? 8.287 0.217 -1.339 1.00 93.62 85 ALA A N 1
ATOM 639 C CA . ALA A 1 85 ? 6.973 0.840 -1.204 1.00 93.62 85 ALA A CA 1
ATOM 640 C C . ALA A 1 85 ? 5.986 -0.061 -0.447 1.00 93.62 85 ALA A C 1
ATOM 642 O O . ALA A 1 85 ? 5.273 0.402 0.443 1.00 93.62 85 ALA A O 1
ATOM 643 N N . LYS A 1 86 ? 5.965 -1.363 -0.752 1.00 94.31 86 LYS A N 1
ATOM 644 C CA . LYS A 1 86 ? 5.141 -2.347 -0.041 1.00 94.31 86 LYS A CA 1
ATOM 645 C C . LYS A 1 86 ? 5.486 -2.393 1.449 1.00 94.31 86 LYS A C 1
ATOM 647 O O . LYS A 1 86 ? 4.578 -2.357 2.274 1.00 94.31 86 LYS A O 1
ATOM 652 N N . ALA A 1 87 ? 6.771 -2.435 1.798 1.00 93.31 87 ALA A N 1
ATOM 653 C CA . ALA A 1 87 ? 7.200 -2.444 3.193 1.00 93.31 87 ALA A CA 1
ATOM 654 C C . ALA A 1 87 ? 6.771 -1.166 3.937 1.00 93.31 87 ALA A C 1
ATOM 656 O O . ALA A 1 87 ? 6.359 -1.236 5.095 1.00 93.31 87 ALA A O 1
ATOM 657 N N . ALA A 1 88 ? 6.818 -0.006 3.273 1.00 90.56 88 ALA A N 1
ATOM 658 C CA . ALA A 1 88 ? 6.334 1.252 3.839 1.00 90.56 88 ALA A CA 1
ATOM 659 C C . ALA A 1 88 ? 4.817 1.230 4.099 1.00 90.56 88 ALA A C 1
ATOM 661 O O . ALA A 1 88 ? 4.376 1.644 5.171 1.00 90.56 88 ALA A O 1
ATOM 662 N N . ILE A 1 89 ? 4.034 0.687 3.160 1.00 90.75 89 ILE A N 1
ATOM 663 C CA . ILE A 1 89 ? 2.579 0.525 3.305 1.00 90.75 89 ILE A CA 1
ATOM 664 C C . ILE A 1 89 ? 2.250 -0.384 4.492 1.00 90.75 89 ILE A C 1
ATOM 666 O O . ILE A 1 89 ? 1.469 -0.008 5.362 1.00 90.75 89 ILE A O 1
ATOM 670 N N . GLU A 1 90 ? 2.875 -1.561 4.561 1.00 92.19 90 GLU A N 1
ATOM 671 C CA . GLU A 1 90 ? 2.646 -2.521 5.647 1.00 92.19 90 GLU A CA 1
ATOM 672 C C . GLU A 1 90 ? 3.013 -1.925 7.018 1.00 92.19 90 GLU A C 1
ATOM 674 O O . GLU A 1 90 ? 2.315 -2.152 8.009 1.00 92.19 90 GLU A O 1
ATOM 679 N N . ALA A 1 91 ? 4.076 -1.117 7.084 1.00 91.06 91 ALA A N 1
ATOM 680 C CA . ALA A 1 91 ? 4.466 -0.417 8.304 1.00 91.06 91 ALA A CA 1
ATOM 681 C C . ALA A 1 91 ? 3.436 0.645 8.731 1.00 91.06 91 ALA A C 1
ATOM 683 O O . ALA A 1 91 ? 3.134 0.760 9.923 1.00 91.06 91 ALA A O 1
ATOM 684 N N . GLU A 1 92 ? 2.880 1.404 7.783 1.00 89.06 92 GLU A N 1
ATOM 685 C CA . GLU A 1 92 ? 1.832 2.388 8.067 1.00 89.06 92 GLU A CA 1
ATOM 686 C C . GLU A 1 92 ? 0.546 1.707 8.554 1.00 89.06 92 GLU A C 1
ATOM 688 O O . GLU A 1 92 ? -0.015 2.097 9.582 1.00 89.06 92 GLU A O 1
ATOM 693 N N . GLU A 1 93 ? 0.114 0.637 7.886 1.00 89.25 93 GLU A N 1
ATOM 694 C CA . GLU A 1 93 ? -1.062 -0.136 8.289 1.00 89.25 93 GLU A CA 1
ATOM 695 C C . GLU A 1 93 ? -0.898 -0.740 9.691 1.00 89.25 93 GLU A C 1
ATOM 697 O O . GLU A 1 93 ? -1.807 -0.642 10.524 1.00 89.25 93 GLU A O 1
ATOM 702 N N . ALA A 1 94 ? 0.278 -1.296 9.998 1.00 91.44 94 ALA A N 1
ATOM 703 C CA . ALA A 1 94 ? 0.587 -1.823 11.324 1.00 91.44 94 ALA A CA 1
ATOM 704 C C . ALA A 1 94 ? 0.554 -0.729 12.406 1.00 91.44 94 ALA A C 1
ATOM 706 O O . ALA A 1 94 ? 0.021 -0.950 13.498 1.00 91.44 94 ALA A O 1
ATOM 707 N N . ALA A 1 95 ? 1.071 0.468 12.110 1.00 91.06 95 ALA A N 1
ATOM 708 C CA . ALA A 1 95 ? 1.042 1.596 13.037 1.00 91.06 95 ALA A CA 1
ATOM 709 C C . ALA A 1 95 ? -0.392 2.076 13.317 1.00 91.06 95 ALA A C 1
ATOM 711 O O . ALA A 1 95 ? -0.748 2.342 14.470 1.00 91.06 95 ALA A O 1
ATOM 712 N N . VAL A 1 96 ? -1.242 2.139 12.287 1.00 90.69 96 VAL A N 1
ATOM 713 C CA . VAL A 1 96 ? -2.659 2.500 12.433 1.00 90.69 96 VAL A CA 1
ATOM 714 C C . VAL A 1 96 ? -3.412 1.449 13.251 1.00 90.69 96 VAL A C 1
ATOM 716 O O . VAL A 1 96 ? -4.181 1.810 14.147 1.00 90.69 96 VAL A O 1
ATOM 719 N N . ALA A 1 97 ? -3.169 0.161 12.997 1.00 91.25 97 ALA A N 1
ATOM 720 C CA . ALA A 1 97 ? -3.771 -0.927 13.761 1.00 91.25 97 ALA A CA 1
ATOM 721 C C . ALA A 1 97 ? -3.373 -0.866 15.247 1.00 91.25 97 ALA A C 1
ATOM 723 O O . ALA A 1 97 ? -4.247 -0.882 16.118 1.00 91.25 97 ALA A O 1
ATOM 724 N N . ALA A 1 98 ? -2.082 -0.687 15.541 1.00 91.50 98 ALA A N 1
ATOM 725 C CA . ALA A 1 98 ? -1.581 -0.559 16.909 1.00 91.50 98 ALA A CA 1
ATOM 726 C C . ALA A 1 98 ? -2.174 0.664 17.633 1.00 91.50 98 ALA A C 1
ATOM 728 O O . ALA A 1 98 ? -2.618 0.562 18.778 1.00 91.50 98 ALA A O 1
ATOM 729 N N . ALA A 1 99 ? -2.257 1.816 16.960 1.00 91.38 99 ALA A N 1
ATOM 730 C CA . ALA A 1 99 ? -2.873 3.015 17.526 1.00 91.38 99 ALA A CA 1
ATOM 731 C C . ALA A 1 99 ? -4.379 2.826 17.795 1.00 91.38 99 ALA A C 1
ATOM 733 O O . ALA A 1 99 ? -4.910 3.332 18.788 1.00 91.38 99 ALA A O 1
ATOM 734 N N . ALA A 1 100 ? -5.084 2.090 16.932 1.00 90.44 100 ALA A N 1
ATOM 735 C CA . ALA A 1 100 ? -6.493 1.769 17.131 1.00 90.44 100 ALA A CA 1
ATOM 736 C C . ALA A 1 100 ? -6.707 0.836 18.335 1.00 90.44 100 ALA A C 1
ATOM 738 O O . ALA A 1 100 ? -7.652 1.039 19.100 1.00 90.44 100 ALA A O 1
ATOM 739 N N . GLU A 1 101 ? -5.835 -0.153 18.539 1.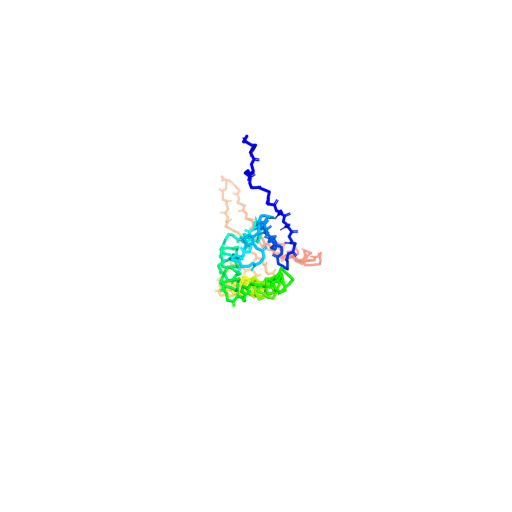00 89.19 101 GLU A N 1
ATOM 740 C CA . GLU A 1 101 ? -5.874 -1.024 19.719 1.00 89.19 101 GLU A CA 1
ATOM 741 C C . GLU A 1 101 ? -5.588 -0.258 21.010 1.00 89.19 101 GLU A C 1
ATOM 743 O O . GLU A 1 101 ? -6.358 -0.376 21.965 1.00 89.19 101 GLU A O 1
ATOM 748 N N . GLN A 1 102 ? -4.570 0.605 21.019 1.00 88.19 102 GLN A N 1
ATOM 749 C CA . GLN A 1 102 ? -4.265 1.460 22.170 1.00 88.19 102 GLN A CA 1
ATOM 750 C C . GLN A 1 102 ? -5.441 2.373 22.531 1.00 88.19 102 GLN A C 1
ATOM 752 O O . GLN A 1 102 ? -5.784 2.507 23.703 1.00 88.19 102 GLN A O 1
ATOM 757 N N . ARG A 1 103 ? -6.126 2.960 21.538 1.00 86.69 103 ARG A N 1
ATOM 758 C CA . ARG A 1 103 ? -7.334 3.767 21.787 1.00 86.69 103 ARG A CA 1
ATOM 759 C C . ARG A 1 103 ? -8.472 2.945 22.387 1.00 86.69 103 ARG A C 1
ATOM 761 O O . ARG A 1 103 ? -9.167 3.439 23.271 1.00 86.69 103 ARG A O 1
ATOM 768 N N . LYS A 1 104 ? -8.673 1.705 21.927 1.00 87.06 104 LYS A N 1
ATOM 769 C CA . LYS A 1 104 ? -9.688 0.802 22.495 1.00 87.06 104 LYS A CA 1
ATOM 770 C C . LYS A 1 104 ? -9.365 0.440 23.943 1.00 87.06 104 LYS A C 1
ATOM 772 O O . LYS A 1 104 ? -10.268 0.466 24.772 1.00 87.06 104 LYS A O 1
ATOM 777 N N . GLN A 1 105 ? -8.101 0.142 24.242 1.00 85.75 105 GLN A N 1
ATOM 778 C CA . GLN A 1 105 ? -7.643 -0.163 25.599 1.00 85.75 105 GLN A CA 1
ATOM 779 C C . GLN A 1 105 ? -7.802 1.045 26.523 1.00 85.75 105 GLN A C 1
ATOM 781 O O . GLN A 1 105 ? -8.477 0.930 27.538 1.00 85.75 105 GLN A O 1
ATOM 786 N N . ALA A 1 106 ? -7.319 2.223 26.120 1.00 86.75 106 ALA A N 1
ATOM 787 C CA . ALA A 1 106 ? -7.470 3.450 26.901 1.00 86.75 106 ALA A CA 1
ATOM 788 C C . ALA A 1 106 ? -8.945 3.804 27.160 1.00 86.75 106 ALA A C 1
ATOM 790 O O . ALA A 1 106 ? -9.302 4.234 28.253 1.00 86.75 106 ALA A O 1
ATOM 791 N N . HIS A 1 107 ? -9.830 3.591 26.179 1.00 84.06 107 HIS A N 1
ATOM 792 C CA . HIS A 1 107 ? -11.267 3.790 26.372 1.00 84.06 107 HIS A CA 1
ATOM 793 C C . HIS A 1 107 ? -11.874 2.756 27.333 1.00 84.06 107 HIS A C 1
ATOM 795 O O . HIS A 1 107 ? -12.732 3.100 28.145 1.00 84.06 107 HIS A O 1
ATOM 801 N N . ALA A 1 108 ? -11.456 1.490 27.254 1.00 80.50 108 ALA A N 1
ATOM 802 C CA . ALA A 1 108 ? -11.913 0.445 28.168 1.00 80.50 108 ALA A CA 1
ATOM 803 C C . ALA A 1 108 ? -11.448 0.708 29.609 1.00 80.50 108 ALA A C 1
ATOM 805 O O . ALA A 1 108 ? -12.247 0.578 30.533 1.00 80.50 108 ALA A O 1
ATOM 806 N N . GLU A 1 109 ? -10.198 1.136 29.790 1.00 84.38 109 GLU A N 1
ATOM 807 C CA . GLU A 1 109 ? -9.633 1.524 31.086 1.00 84.38 109 GLU A CA 1
ATOM 808 C C . GLU A 1 109 ? -10.345 2.752 31.659 1.00 84.38 109 GLU A C 1
ATOM 810 O O . GLU A 1 109 ? -10.809 2.707 32.794 1.00 84.38 109 GLU A O 1
ATOM 815 N N . ALA A 1 110 ? -10.542 3.806 30.860 1.00 79.44 110 ALA A N 1
ATOM 816 C CA . ALA A 1 110 ? -11.287 4.989 31.290 1.00 79.44 110 ALA A CA 1
ATOM 817 C C . ALA A 1 110 ? -12.728 4.648 31.709 1.00 79.44 110 ALA A C 1
ATOM 819 O O . ALA A 1 110 ? -13.229 5.168 32.705 1.00 79.44 110 ALA A O 1
ATOM 820 N N . HIS A 1 111 ? -13.391 3.745 30.980 1.00 72.31 111 HIS A N 1
ATOM 821 C CA . HIS A 1 111 ? -14.728 3.279 31.335 1.00 72.31 111 HIS A CA 1
ATOM 822 C C . HIS A 1 111 ? -14.725 2.434 32.620 1.00 72.31 111 HIS A C 1
ATOM 824 O O . HIS A 1 111 ? -15.628 2.574 33.440 1.00 72.31 111 HIS A O 1
ATOM 830 N N . ALA A 1 112 ? -13.718 1.581 32.827 1.00 72.50 112 ALA A N 1
ATOM 831 C CA . ALA A 1 112 ? -13.575 0.796 34.053 1.00 72.50 112 ALA A CA 1
ATOM 832 C C . ALA A 1 112 ? -13.329 1.690 35.281 1.00 72.50 112 ALA A C 1
ATOM 834 O O . ALA A 1 112 ? -14.025 1.542 36.283 1.00 72.50 112 ALA A O 1
ATOM 835 N N . SER A 1 113 ? -12.428 2.672 35.182 1.00 71.12 113 SER A N 1
ATOM 836 C CA . SER A 1 113 ? -12.166 3.624 36.269 1.00 71.12 113 SER A CA 1
ATOM 837 C C . SER A 1 113 ? -13.387 4.489 36.595 1.00 71.12 113 SER A C 1
ATOM 839 O O . SER A 1 113 ? -13.705 4.675 37.766 1.00 71.12 113 SER A O 1
ATOM 841 N N . ALA A 1 114 ? -14.135 4.944 35.583 1.00 71.75 114 ALA A N 1
ATOM 842 C CA . ALA A 1 114 ? -15.376 5.694 35.797 1.00 71.75 114 ALA A CA 1
ATOM 843 C C . ALA A 1 114 ? -16.461 4.867 36.518 1.00 71.75 114 ALA A C 1
ATOM 845 O O . ALA A 1 114 ? -17.251 5.412 37.290 1.00 71.75 114 ALA A O 1
ATOM 846 N N . LEU A 1 115 ? -16.501 3.549 36.290 1.00 62.94 115 LEU A N 1
ATOM 847 C CA . LEU A 1 115 ? -17.382 2.636 37.019 1.00 62.94 115 LEU A CA 1
ATOM 848 C C . LEU A 1 115 ? -16.969 2.476 38.490 1.00 62.94 115 LEU A C 1
ATOM 850 O O . LEU A 1 115 ? -17.839 2.444 39.363 1.00 62.94 115 LEU A O 1
ATOM 854 N N . GLU A 1 116 ? -15.667 2.373 38.768 1.00 63.47 116 GLU A N 1
ATOM 855 C CA . GLU A 1 116 ? -15.133 2.187 40.124 1.00 63.47 116 GLU A CA 1
ATOM 856 C C . GLU A 1 116 ? -15.284 3.443 41.000 1.00 63.47 116 GLU A C 1
ATOM 858 O O . GLU A 1 116 ? -15.677 3.327 42.168 1.00 63.47 116 GLU A O 1
ATOM 863 N N . GLU A 1 117 ? -15.061 4.633 40.427 1.00 61.41 117 GLU A N 1
ATOM 864 C CA . GLU A 1 117 ? -15.246 5.932 41.097 1.00 61.41 117 GLU A CA 1
ATOM 865 C C . GLU A 1 117 ? -16.715 6.329 41.288 1.00 61.41 117 GLU A C 1
ATOM 867 O O . GLU A 1 117 ? -17.013 7.244 42.059 1.00 61.41 117 GLU A O 1
ATOM 872 N N . SER A 1 118 ? -17.659 5.640 40.639 1.00 52.59 118 SER A N 1
ATOM 873 C CA . SER A 1 118 ? -19.073 5.872 40.912 1.00 52.59 118 SER A CA 1
ATOM 874 C C . SER A 1 118 ? -19.447 5.311 42.294 1.00 52.59 118 SER A C 1
ATOM 876 O O . SER A 1 118 ? -19.763 4.135 42.474 1.00 52.59 118 SER A O 1
ATOM 878 N N . ASP A 1 119 ? -19.462 6.179 43.306 1.00 53.75 119 ASP A N 1
ATOM 879 C CA . ASP A 1 119 ? -20.227 5.995 44.551 1.00 53.75 119 ASP A CA 1
ATOM 880 C C . ASP A 1 119 ? -21.723 6.250 44.308 1.00 53.75 119 ASP A C 1
ATOM 882 O O . ASP A 1 119 ? -22.434 6.856 45.111 1.00 53.75 119 ASP A O 1
ATOM 886 N N . ASP A 1 120 ? -22.220 5.797 43.155 1.00 56.06 120 ASP A N 1
ATOM 887 C CA . ASP A 1 120 ? -23.634 5.867 42.852 1.00 56.06 120 ASP A CA 1
ATOM 888 C C . ASP A 1 120 ? -24.347 4.798 43.697 1.00 56.06 120 ASP A C 1
ATOM 890 O O . ASP A 1 120 ? -24.126 3.603 43.481 1.00 56.06 120 ASP A O 1
ATOM 894 N N . PRO A 1 121 ? -25.235 5.172 44.637 1.00 58.88 121 PRO A N 1
ATOM 895 C CA . PRO A 1 121 ? -25.994 4.206 45.434 1.00 58.88 121 PRO A CA 1
ATOM 896 C C . PRO A 1 121 ? -26.923 3.325 44.578 1.00 58.88 121 PRO A C 1
ATOM 898 O O . PRO A 1 121 ? -27.526 2.377 45.084 1.00 58.88 121 PRO A O 1
ATOM 901 N N . ARG A 1 122 ? -27.075 3.633 43.283 1.00 62.38 122 ARG A N 1
ATOM 902 C CA . ARG A 1 122 ? -27.777 2.812 42.290 1.00 62.38 122 ARG A CA 1
ATOM 903 C C . ARG A 1 122 ? -26.920 1.675 41.727 1.00 62.38 122 ARG A C 1
ATOM 905 O O . ARG A 1 122 ? -27.473 0.801 41.057 1.00 62.38 122 ARG A O 1
ATOM 912 N N . TYR A 1 123 ? -25.612 1.674 41.971 1.00 67.44 123 TYR A N 1
ATOM 913 C CA . TYR A 1 123 ? -24.698 0.650 41.486 1.00 67.44 123 TYR A CA 1
ATOM 914 C C . TYR A 1 123 ? -24.386 -0.369 42.587 1.00 67.44 123 TYR A C 1
ATOM 916 O O . TYR A 1 123 ? -23.748 -0.075 43.597 1.00 67.44 123 TYR A O 1
ATOM 924 N N . LEU A 1 124 ? -24.848 -1.603 42.394 1.00 71.88 124 LEU A N 1
ATOM 925 C CA . LEU A 1 124 ? -24.545 -2.718 43.290 1.00 71.88 124 LEU A CA 1
ATOM 926 C C . LEU A 1 124 ? -23.201 -3.318 42.868 1.00 71.88 124 LEU A C 1
ATOM 928 O O . LEU A 1 124 ? -23.162 -4.276 42.087 1.00 71.88 124 LEU A O 1
ATOM 932 N N . LYS A 1 125 ? -22.115 -2.713 43.374 1.00 67.38 125 LYS A N 1
ATOM 933 C CA . LYS A 1 125 ? -20.715 -3.017 43.019 1.00 67.38 125 LYS A CA 1
ATOM 934 C C . LYS A 1 125 ? -20.409 -4.521 43.060 1.00 67.38 125 LYS A C 1
ATOM 936 O O . LYS A 1 125 ? -19.879 -5.054 42.089 1.00 67.38 125 LYS A O 1
ATOM 941 N N . ASP A 1 126 ? -20.858 -5.226 44.102 1.00 73.25 126 ASP A N 1
ATOM 942 C CA . ASP A 1 126 ? -20.581 -6.660 44.311 1.00 73.25 126 ASP A CA 1
ATOM 943 C C . ASP A 1 126 ? -21.099 -7.571 43.187 1.00 73.25 126 ASP A C 1
ATOM 945 O O . ASP A 1 126 ? -20.625 -8.697 43.005 1.00 73.25 126 ASP A O 1
ATOM 949 N N . HIS A 1 127 ? -22.092 -7.110 42.423 1.00 71.00 127 HIS A N 1
ATOM 950 C CA . HIS A 1 127 ? -22.769 -7.913 41.405 1.00 71.00 127 HIS A CA 1
ATOM 951 C C . HIS A 1 127 ? -22.816 -7.251 40.028 1.00 71.00 127 HIS A C 1
ATOM 953 O O . HIS A 1 127 ? -23.376 -7.832 39.098 1.00 71.00 127 HIS A O 1
ATOM 959 N N . ASN A 1 128 ? -22.184 -6.082 39.878 1.00 79.81 128 ASN A N 1
ATOM 960 C CA . ASN A 1 128 ? -22.124 -5.322 38.632 1.00 79.81 128 ASN A CA 1
ATOM 961 C C . ASN A 1 128 ? -23.533 -5.045 38.052 1.00 79.81 128 ASN A C 1
ATOM 963 O O . ASN A 1 128 ? -23.808 -5.275 36.872 1.00 79.81 128 ASN A O 1
ATOM 967 N N . ILE A 1 129 ? -24.456 -4.623 38.929 1.00 83.62 129 ILE A N 1
ATOM 968 C CA . ILE A 1 129 ? -25.854 -4.319 38.587 1.00 83.62 129 ILE A CA 1
ATOM 969 C C . ILE A 1 129 ? -26.078 -2.809 38.686 1.00 83.62 129 ILE A C 1
ATOM 971 O O . ILE A 1 129 ? -25.883 -2.207 39.741 1.00 83.62 129 ILE A O 1
ATOM 975 N N . PHE A 1 130 ? -26.578 -2.225 37.605 1.00 85.06 130 PHE A N 1
ATOM 976 C CA . PHE A 1 130 ? -27.008 -0.839 37.502 1.00 85.06 130 PHE A CA 1
ATOM 977 C C . PHE A 1 130 ? -28.514 -0.715 37.666 1.00 85.06 130 PHE A C 1
ATOM 979 O O . PHE A 1 130 ? -29.286 -1.285 36.893 1.00 85.06 130 PHE A O 1
ATOM 986 N N . ARG A 1 131 ? -28.947 0.080 38.641 1.00 84.75 131 ARG A N 1
ATOM 987 C CA . ARG A 1 131 ? -30.343 0.483 38.793 1.00 84.75 131 ARG A CA 1
ATOM 988 C C . ARG A 1 131 ? -30.599 1.775 38.015 1.00 84.75 131 ARG A C 1
ATOM 990 O O . ARG A 1 131 ? -30.037 2.820 38.322 1.00 84.75 131 ARG A O 1
ATOM 997 N N . GLY A 1 132 ? -31.469 1.705 37.014 1.00 81.69 132 GLY A N 1
ATOM 998 C CA . GLY A 1 132 ? -31.934 2.869 36.267 1.00 81.69 132 GLY A CA 1
ATOM 999 C C . GLY A 1 132 ? -32.843 3.777 37.098 1.00 81.69 132 GLY A C 1
ATOM 1000 O O . GLY A 1 132 ? -33.285 3.432 38.199 1.00 81.69 132 GLY A O 1
ATOM 1001 N N . GLU A 1 133 ? -33.144 4.953 36.557 1.00 83.88 133 GLU A N 1
ATOM 1002 C CA . GLU A 1 133 ? -34.063 5.891 37.197 1.00 83.88 133 GLU A CA 1
ATOM 1003 C C . GLU A 1 133 ? -35.497 5.361 37.232 1.00 83.88 133 GLU A C 1
ATOM 1005 O O . GLU A 1 133 ? -35.940 4.609 36.361 1.00 83.88 133 GLU A O 1
ATOM 1010 N N . ALA A 1 134 ? -36.226 5.744 38.281 1.00 86.38 134 ALA A N 1
ATOM 1011 C CA . ALA A 1 134 ? -37.610 5.341 38.436 1.00 86.38 134 ALA A CA 1
ATOM 1012 C C . ALA A 1 134 ? -38.522 6.193 37.549 1.00 86.38 134 ALA A C 1
ATOM 1014 O O . ALA A 1 134 ? -38.619 7.405 37.734 1.00 86.38 134 ALA A O 1
ATOM 1015 N N . ILE A 1 135 ? -39.248 5.544 36.645 1.00 89.12 135 ILE A N 1
ATOM 1016 C CA . ILE A 1 135 ? -40.281 6.173 35.826 1.00 89.12 135 ILE A CA 1
ATOM 1017 C C . ILE A 1 135 ? -41.618 6.002 36.548 1.00 89.12 135 ILE A C 1
ATOM 1019 O O . ILE A 1 135 ? -42.053 4.879 36.808 1.00 89.12 135 ILE A O 1
ATOM 1023 N N . ASN A 1 136 ? -42.271 7.113 36.886 1.00 89.31 136 ASN A N 1
ATOM 1024 C CA . ASN A 1 136 ? -43.591 7.105 37.515 1.00 89.31 136 ASN A CA 1
ATOM 1025 C C . ASN A 1 136 ? -44.673 7.323 36.450 1.00 89.31 136 ASN A C 1
ATOM 1027 O O . ASN A 1 136 ? -44.640 8.324 35.739 1.00 89.31 136 ASN A O 1
ATOM 1031 N N . ASP A 1 137 ? -45.658 6.431 36.382 1.00 90.19 137 ASP A N 1
ATOM 1032 C CA . ASP A 1 137 ? -46.849 6.578 35.543 1.00 90.19 137 ASP A CA 1
ATOM 1033 C C . ASP A 1 137 ? -48.106 6.428 36.399 1.00 90.19 137 ASP A C 1
ATOM 1035 O O . ASP A 1 137 ? -48.411 5.331 36.857 1.00 90.19 137 ASP A O 1
ATOM 1039 N N . ARG A 1 138 ? -48.821 7.540 36.620 1.00 86.69 138 ARG A N 1
ATOM 1040 C CA . ARG A 1 138 ? -50.086 7.705 37.375 1.00 86.69 138 ARG A CA 1
ATOM 1041 C C . ARG A 1 138 ? -50.170 7.005 38.744 1.00 86.69 138 ARG A C 1
ATOM 1043 O O . ARG A 1 138 ? -50.316 7.685 39.753 1.00 86.69 138 ARG A O 1
ATOM 1050 N N . LYS A 1 139 ? -50.156 5.671 38.790 1.00 89.06 139 LYS A N 1
ATOM 1051 C CA . LYS A 1 139 ? -50.233 4.814 39.992 1.00 89.06 139 LYS A CA 1
ATOM 1052 C C . LYS A 1 139 ? -49.171 3.704 40.031 1.00 89.06 139 LYS A C 1
ATOM 1054 O O . LYS A 1 139 ? -49.227 2.834 40.896 1.00 89.06 139 LYS A O 1
ATOM 1059 N N . SER A 1 140 ? -48.226 3.708 39.101 1.00 84.56 140 SER A N 1
ATOM 1060 C CA . SER A 1 140 ? -47.191 2.691 38.947 1.00 84.56 140 SER A CA 1
ATOM 1061 C C . SER A 1 140 ? -45.814 3.340 38.912 1.00 84.56 140 SER A C 1
ATOM 1063 O O . SER A 1 140 ? -45.640 4.449 38.412 1.00 84.56 140 SER A O 1
ATOM 1065 N N . LYS A 1 141 ? -44.831 2.632 39.464 1.00 86.62 141 LYS A N 1
ATOM 1066 C CA . LYS A 1 141 ? -43.422 3.015 39.459 1.00 86.62 141 LYS A CA 1
ATOM 1067 C C . LYS A 1 141 ? -42.639 1.892 38.795 1.00 86.62 141 LYS A C 1
ATOM 1069 O O . LYS A 1 141 ? -42.700 0.751 39.249 1.00 86.62 141 LYS A O 1
ATOM 1074 N N . PHE A 1 142 ? -41.924 2.217 37.728 1.00 86.00 142 PHE A N 1
ATOM 1075 C CA . PHE A 1 142 ? -41.108 1.285 36.961 1.00 86.00 142 PHE A CA 1
ATOM 1076 C C . PHE A 1 142 ? -39.636 1.596 37.191 1.00 86.00 142 PHE A C 1
ATOM 1078 O O . PHE A 1 142 ? -39.225 2.750 37.124 1.00 86.00 142 PHE A O 1
ATOM 1085 N N . VAL A 1 143 ? -38.838 0.568 37.466 1.00 86.50 143 VAL A N 1
ATOM 1086 C CA . VAL A 1 143 ? -37.387 0.685 37.642 1.00 86.50 143 VAL A CA 1
ATOM 1087 C C . VAL A 1 143 ? -36.733 -0.403 36.804 1.00 86.50 143 VAL A C 1
ATOM 1089 O O . VAL A 1 143 ? -36.976 -1.590 37.031 1.00 86.50 143 VAL A O 1
ATOM 1092 N N . ALA A 1 144 ? -35.911 -0.003 35.839 1.00 88.62 144 ALA A N 1
ATOM 1093 C CA . ALA A 1 144 ? -35.108 -0.934 35.058 1.00 88.62 144 ALA A CA 1
ATOM 1094 C C . ALA A 1 144 ? -33.803 -1.251 35.796 1.00 88.62 144 ALA A C 1
ATOM 1096 O O . ALA A 1 144 ? -33.213 -0.370 36.416 1.00 88.62 144 ALA A O 1
ATOM 1097 N N . HIS A 1 145 ? -33.347 -2.498 35.715 1.00 87.44 145 HIS A N 1
ATOM 1098 C CA . HIS A 1 145 ? -32.027 -2.903 36.192 1.00 87.44 145 HIS A CA 1
ATOM 1099 C C . HIS A 1 145 ? -31.257 -3.504 35.017 1.00 87.44 145 HIS A C 1
ATOM 1101 O O . HIS A 1 145 ? -31.826 -4.274 34.242 1.00 87.44 145 HIS A O 1
ATOM 1107 N N . VAL A 1 146 ? -29.985 -3.148 34.882 1.00 89.31 146 VAL A N 1
ATOM 1108 C CA . VAL A 1 146 ? -29.085 -3.636 33.832 1.00 89.31 146 VAL A CA 1
ATOM 1109 C C . VAL A 1 146 ? -27.888 -4.287 34.504 1.00 89.31 146 VAL A C 1
ATOM 1111 O O . VAL A 1 146 ? -27.335 -3.734 35.445 1.00 89.31 146 VAL A O 1
ATOM 1114 N N . ALA A 1 147 ? -27.481 -5.461 34.038 1.00 88.19 147 ALA A N 1
ATOM 1115 C CA . ALA A 1 147 ? -26.290 -6.137 34.532 1.00 88.19 147 ALA A CA 1
ATOM 1116 C C . ALA A 1 147 ? -25.534 -6.747 33.357 1.00 88.19 147 ALA A C 1
ATOM 1118 O O . ALA A 1 147 ? -26.147 -7.321 32.453 1.00 88.19 147 ALA A O 1
ATOM 1119 N N . VAL A 1 148 ? -24.208 -6.634 33.378 1.00 84.81 148 VAL A N 1
ATOM 1120 C CA . VAL A 1 148 ? -23.352 -7.288 32.386 1.00 84.81 148 VAL A CA 1
ATOM 1121 C C . VAL A 1 148 ? -23.075 -8.713 32.858 1.00 84.81 148 VAL A C 1
ATOM 1123 O O . VAL A 1 148 ? -22.578 -8.936 33.964 1.00 84.81 148 VAL A O 1
ATOM 1126 N N . VAL A 1 149 ? -23.425 -9.691 32.024 1.00 86.31 149 VAL A N 1
ATOM 1127 C CA . VAL A 1 149 ? -23.314 -11.122 32.330 1.00 86.31 149 VAL A CA 1
ATOM 1128 C C . VAL A 1 149 ? -22.617 -11.850 31.187 1.00 86.31 149 VAL A C 1
ATOM 1130 O O . VAL A 1 149 ? -22.835 -11.535 30.019 1.00 86.31 149 VAL A O 1
ATOM 1133 N N . HIS A 1 150 ? -21.787 -12.833 31.532 1.00 85.62 150 HIS A N 1
ATOM 1134 C CA . HIS A 1 150 ? -21.004 -13.612 30.565 1.00 85.62 150 HIS A CA 1
ATOM 1135 C C . HIS A 1 150 ? -21.353 -15.109 30.572 1.00 85.62 150 HIS A C 1
ATOM 1137 O O . HIS A 1 150 ? -20.946 -15.832 29.669 1.00 85.62 150 HIS A O 1
ATOM 1143 N N . ASP A 1 151 ? -22.127 -15.573 31.558 1.00 90.56 151 ASP A N 1
ATOM 1144 C CA . ASP A 1 151 ? -22.476 -16.980 31.749 1.00 90.56 151 ASP A CA 1
ATOM 1145 C C . ASP A 1 151 ? -23.833 -17.145 32.466 1.00 90.56 151 ASP A C 1
ATOM 1147 O O . ASP A 1 151 ? -24.401 -16.195 33.017 1.00 90.56 151 ASP A O 1
ATOM 1151 N N . LEU A 1 152 ? -24.371 -18.369 32.434 1.00 91.62 152 LEU A N 1
ATOM 1152 C CA . LEU A 1 152 ? -25.686 -18.704 32.993 1.00 91.62 152 LEU A CA 1
ATOM 1153 C C . LEU A 1 152 ? -25.737 -18.648 34.524 1.00 91.62 152 LEU A C 1
ATOM 1155 O O . LEU A 1 152 ? -26.781 -18.304 35.085 1.00 91.62 152 LEU A O 1
ATOM 1159 N N . ASP A 1 153 ? -24.651 -18.988 35.209 1.00 88.12 153 ASP A N 1
ATOM 1160 C CA . ASP A 1 153 ? -24.633 -19.000 36.671 1.00 88.12 153 ASP A CA 1
ATOM 1161 C C . ASP A 1 153 ? -24.656 -17.573 37.219 1.00 88.12 153 ASP A C 1
ATOM 1163 O O . ASP A 1 153 ? -25.388 -17.271 38.164 1.00 88.12 153 ASP A O 1
ATOM 1167 N N . ARG A 1 154 ? -23.987 -16.643 36.538 1.00 83.88 154 ARG A N 1
ATOM 1168 C CA . ARG A 1 154 ? -24.020 -15.216 36.844 1.00 83.88 154 ARG A CA 1
ATOM 1169 C C . ARG A 1 154 ? -25.408 -14.612 36.647 1.00 83.88 154 ARG A C 1
ATOM 1171 O O . ARG A 1 154 ? -25.828 -13.800 37.468 1.00 83.88 154 ARG A O 1
ATOM 1178 N N . ILE A 1 155 ? -26.168 -15.061 35.643 1.00 86.94 155 ILE A N 1
ATOM 1179 C CA . ILE A 1 155 ? -27.582 -14.670 35.475 1.00 86.94 155 ILE A CA 1
ATOM 1180 C C . ILE A 1 155 ? -28.415 -15.103 36.688 1.00 86.94 155 ILE A C 1
ATOM 1182 O O . ILE A 1 155 ? -29.202 -14.312 37.214 1.00 86.94 155 ILE A O 1
ATOM 1186 N N . ARG A 1 156 ? -28.243 -16.345 37.164 1.00 90.94 156 ARG A N 1
ATOM 1187 C CA . ARG A 1 156 ? -28.971 -16.858 38.339 1.00 90.94 156 ARG A CA 1
ATOM 1188 C C . ARG A 1 156 ? -28.658 -16.044 39.591 1.00 90.94 156 ARG A C 1
ATOM 1190 O O . ARG A 1 156 ? -29.583 -15.698 40.325 1.00 90.94 156 ARG A O 1
ATOM 1197 N N . THR A 1 157 ? -27.389 -15.695 39.793 1.00 87.50 157 THR A N 1
ATOM 1198 C CA . THR A 1 157 ? -26.939 -14.854 40.910 1.00 87.50 157 THR A CA 1
ATOM 1199 C C . THR A 1 157 ? -27.558 -13.459 40.848 1.00 87.50 157 THR A C 1
ATOM 1201 O O . THR A 1 157 ? -28.173 -13.028 41.823 1.00 87.50 157 THR A O 1
ATOM 1204 N N . VAL A 1 158 ? -27.502 -12.782 39.693 1.00 88.56 158 VAL A N 1
ATOM 1205 C CA . VAL A 1 158 ? -28.121 -11.455 39.503 1.00 88.56 158 VAL A CA 1
ATOM 1206 C C . VAL A 1 158 ? -29.623 -11.494 39.805 1.00 88.56 158 VAL A C 1
ATOM 1208 O O . VAL A 1 158 ? -30.137 -10.638 40.524 1.00 88.56 158 VAL A O 1
ATOM 1211 N N . LEU A 1 159 ? -30.340 -12.511 39.319 1.00 89.12 159 LEU A N 1
ATOM 1212 C CA . LEU A 1 159 ? -31.774 -12.660 39.587 1.00 89.12 159 LEU A CA 1
ATOM 1213 C C . LEU A 1 159 ? -32.081 -12.932 41.064 1.00 89.12 159 LEU A C 1
ATOM 1215 O O . LEU A 1 159 ? -33.087 -12.436 41.573 1.00 89.12 159 LEU A O 1
ATOM 1219 N N . ALA A 1 160 ? -31.252 -13.719 41.754 1.00 88.69 160 ALA A N 1
ATOM 1220 C CA . ALA A 1 160 ? -31.417 -13.981 43.181 1.00 88.69 160 ALA A CA 1
ATOM 1221 C C . ALA A 1 160 ? -31.281 -12.690 44.001 1.00 88.69 160 ALA A C 1
ATOM 1223 O O . ALA A 1 160 ? -32.130 -12.416 44.847 1.00 88.69 160 ALA A O 1
ATOM 1224 N N . VAL A 1 161 ? -30.281 -11.867 43.680 1.00 87.00 161 VAL A N 1
ATOM 1225 C CA . VAL A 1 161 ? -30.036 -10.561 44.309 1.00 87.00 161 VAL A CA 1
ATOM 1226 C C . VAL A 1 161 ? -31.201 -9.606 44.058 1.00 87.00 161 VAL A C 1
ATOM 1228 O O . VAL A 1 161 ? -31.752 -9.041 45.001 1.00 87.00 161 VAL A O 1
ATOM 1231 N N . LEU A 1 162 ? -31.632 -9.456 42.800 1.00 86.62 162 LEU A N 1
ATOM 1232 C CA . LEU A 1 162 ? -32.730 -8.550 42.441 1.00 86.62 162 LEU A CA 1
ATOM 1233 C C . LEU A 1 162 ? -34.053 -8.923 43.125 1.00 86.62 162 LEU A C 1
ATOM 1235 O O . LEU A 1 162 ? -34.851 -8.046 43.440 1.00 86.62 162 LEU A O 1
ATOM 1239 N N . ARG A 1 163 ? -34.289 -10.213 43.395 1.00 87.62 163 ARG A N 1
ATOM 1240 C CA . ARG A 1 163 ? -35.483 -10.685 44.119 1.00 87.62 163 ARG A CA 1
ATOM 1241 C C . ARG A 1 163 ? -35.461 -10.378 45.614 1.00 87.62 163 ARG A C 1
ATOM 1243 O O . ARG A 1 163 ? -36.529 -10.346 46.218 1.00 87.62 163 ARG A O 1
ATOM 1250 N N . GLN A 1 164 ? -34.282 -10.193 46.202 1.00 83.12 164 GLN A N 1
ATOM 1251 C CA . GLN A 1 164 ? -34.128 -9.849 47.617 1.00 83.12 164 GLN A CA 1
ATOM 1252 C C . GLN A 1 164 ? -34.263 -8.343 47.870 1.00 83.12 164 GLN A C 1
ATOM 1254 O O . GLN A 1 164 ? -34.376 -7.926 49.022 1.00 83.12 164 GLN A O 1
ATOM 1259 N N . GLN A 1 165 ? -34.278 -7.520 46.816 1.00 74.31 165 GLN A N 1
ATOM 1260 C CA . GLN A 1 165 ? -34.430 -6.079 46.967 1.00 74.31 165 GLN A CA 1
ATOM 1261 C C . GLN A 1 165 ? -35.875 -5.686 47.315 1.00 74.31 165 GLN A C 1
ATOM 1263 O O . GLN A 1 165 ? -36.824 -6.240 46.750 1.00 74.31 165 GLN A O 1
ATOM 1268 N N . PRO A 1 166 ? -36.066 -4.712 48.225 1.00 65.44 166 PRO A N 1
ATOM 1269 C CA . PRO A 1 166 ? -37.386 -4.177 48.532 1.00 65.44 166 PRO A CA 1
ATOM 1270 C C . PRO A 1 166 ? -37.977 -3.468 47.302 1.00 65.44 166 PRO A C 1
ATOM 1272 O O . PRO A 1 166 ? -37.277 -2.730 46.604 1.00 65.44 166 PRO A O 1
ATOM 1275 N N . ARG A 1 167 ? -39.265 -3.725 47.039 1.00 58.03 167 ARG A N 1
ATOM 1276 C CA . ARG A 1 167 ? -40.034 -3.129 45.933 1.00 58.03 167 ARG A CA 1
ATOM 1277 C C . ARG A 1 167 ? -40.337 -1.653 46.172 1.00 58.03 167 ARG A C 1
ATOM 1279 O O . ARG A 1 167 ? -40.709 -1.318 47.317 1.00 58.03 167 ARG A O 1
#

Nearest PDB structures (foldseek):
  6az3-assembly1_Z  TM=3.559E-01  e=2.549E-01  Leishmania donovani
  2nrz-assembly2_B  TM=3.867E-01  e=1.128E+00  Thermotoga maritima
  2nrx-assembly2_B  TM=2.793E-01  e=1.271E+00  Thermotoga maritima
  6koi-assembly3_F  TM=2.135E-01  e=4.179E+00  Homo sapiens
  6koi-assembly4_H  TM=2.138E-01  e=4.179E+00  Homo sapiens

Solvent-accessible surface area (backbone atoms only — not comparable to full-atom values): 9716 Å² total; per-residue (Å²): 139,76,89,79,77,74,63,61,48,78,46,79,43,85,38,50,64,66,25,28,39,37,36,43,35,52,71,55,80,43,46,37,58,76,40,78,62,50,74,46,53,80,41,44,88,42,73,66,61,30,53,51,51,35,52,53,42,52,50,54,57,70,71,52,74,71,62,46,90,50,68,67,60,49,52,52,51,44,38,54,53,26,46,55,51,32,53,53,51,54,52,51,53,51,51,53,53,51,52,52,51,51,53,52,50,54,50,51,50,52,52,50,52,54,58,68,71,49,84,45,91,48,49,46,72,96,70,51,33,40,51,51,74,72,48,76,54,101,91,48,76,45,67,53,73,50,65,81,71,92,51,72,68,53,50,51,52,51,52,55,55,62,68,70,51,87,131

Radius of gyration: 33.72 Å; Cα contacts (8 Å, |Δi|>4): 178; chains: 1; bounding box: 73×28×97 Å

Secondary structure (DSSP, 8-state):
--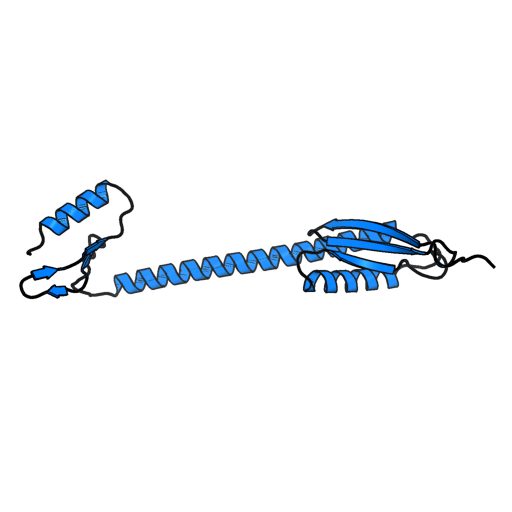-----EEEEEEE-GGG-EEEEEEE-STTTTTT-PPEEEEEE-SSHHHHHHHHHHHHHHHHHSPSSS--HHHHHHHHHHHHHHHHHHHHHHHHHHHHHHHHHHHHHHHHHHHHHHS---TTEEGGGTEEEEEEEEETTEEEEEEEE--SSHHHHHHHHHHHHHS--

Sequence (167 aa):
AENSEYRRLEVSVGLPGSFALQLNVPLTGAYPAEKHPDVLVTAGPNAVFVSELERDVRRAVSELPLGQPVLVELVMQAQALAEEAKAAIEAEEAAVAAAAEQRKQAHAEAHASALEESDDPRYLKDHNIFRGEAINDRKSKFVAHVAVVHDLDRIRTVLAVLRQQPR

Foldseek 3Di:
DDPPPWDWDWDWDQAPQRKIKIWTHTPPPCPQAPDFTDIATPDHPDPVLRVVLNVVLVVVRVVDDGPDDCPVVSVVSSNVSNVVSNVVVVVVVVVVVVVVVVVVVVVVVVVVVVLVPPPPPQAPPVLQKGKADWDDDPPDIDIDIDHDDDDDVSVVVVVVVVVPDDD

pLDDT: mean 85.63, std 12.1, range [41.66, 96.94]

Organism: Neobodo designis (NCBI:txid312471)